Protein AF-A0A949IVZ0-F1 (afdb_monomer)

Solvent-accessible surface area (backbone atoms only — not comparable to full-atom values): 3823 Å² total; per-residue (Å²): 135,56,75,67,58,55,52,53,52,51,51,51,52,51,51,51,52,47,64,64,46,48,63,48,51,53,53,43,48,55,48,46,52,56,46,52,49,51,26,64,75,68,69,52,84,54,72,65,71,59,46,55,61,39,49,53,51,42,56,50,43,43,57,70,76,58,116

Mean predicted aligned error: 5.29 Å

Foldseek 3Di:
DDPVVVVVVVVVVVVVVCVVVVVLVVQLVVLLVVQVVVCVVVVPPDPVSNPVSSVVSSVVSCVVVPD

Secondary structure (DSSP, 8-state):
--HHHHHHHHHHHHHHHHHHHHHHHHHHHHHHHHHHHHHHHHT---HHHHHHHHHHHHHHHHHHH--

Sequence (67 aa):
MNQGQIIDFTREAIMLTLEISTPIMVIGLVVGVIISLLQALTQVQEMTLTFVPKIIAIFGAMFVLFP

Structure (mmCIF, N/CA/C/O backbone):
data_AF-A0A949IVZ0-F1
#
_entry.id   AF-A0A949IVZ0-F1
#
loop_
_atom_site.group_PDB
_atom_site.id
_atom_site.type_symbol
_atom_site.label_atom_id
_atom_site.label_alt_id
_atom_site.label_comp_id
_atom_site.label_asym_id
_atom_site.label_entity_id
_atom_site.label_seq_id
_atom_site.pdbx_PDB_ins_code
_atom_site.Cartn_x
_atom_site.Cartn_y
_atom_site.Cartn_z
_atom_site.occupancy
_atom_site.B_iso_or_equiv
_atom_site.auth_seq_id
_atom_site.auth_comp_id
_atom_site.auth_asym_id
_atom_site.auth_atom_id
_atom_site.pdbx_PDB_model_num
ATOM 1 N N . MET A 1 1 ? 21.979 2.690 -29.105 1.00 59.62 1 MET A N 1
ATOM 2 C CA . MET A 1 1 ? 20.561 2.717 -28.692 1.00 59.62 1 MET A CA 1
ATOM 3 C C . MET A 1 1 ? 19.777 3.326 -29.838 1.00 59.62 1 MET A C 1
ATOM 5 O O . MET A 1 1 ? 19.982 4.494 -30.139 1.00 59.62 1 MET A O 1
ATOM 9 N N . ASN A 1 2 ? 19.005 2.516 -30.558 1.00 86.12 2 ASN A N 1
ATOM 10 C CA . ASN A 1 2 ? 18.165 2.997 -31.658 1.00 86.12 2 ASN A CA 1
ATOM 11 C C . ASN A 1 2 ? 16.890 3.657 -31.093 1.00 86.12 2 ASN A C 1
ATOM 13 O O . ASN A 1 2 ? 16.475 3.308 -29.989 1.00 86.12 2 ASN A O 1
ATOM 17 N N . GLN A 1 3 ? 16.249 4.570 -31.829 1.00 79.25 3 GLN A N 1
ATOM 18 C CA . GLN A 1 3 ? 15.047 5.281 -31.352 1.00 79.25 3 GLN A CA 1
ATOM 19 C C . GLN A 1 3 ? 13.926 4.320 -30.917 1.00 79.25 3 GLN A C 1
ATOM 21 O O . GLN A 1 3 ? 13.307 4.544 -29.881 1.00 79.25 3 GLN A O 1
ATOM 26 N N . GLY A 1 4 ? 13.731 3.208 -31.637 1.00 85.44 4 GLY A N 1
ATOM 27 C CA . GLY A 1 4 ? 12.756 2.175 -31.259 1.00 85.44 4 GLY A CA 1
ATOM 28 C C . GLY A 1 4 ? 13.036 1.542 -29.890 1.00 85.44 4 GLY A C 1
ATOM 29 O O . GLY A 1 4 ? 12.135 1.435 -29.069 1.00 85.44 4 GLY A O 1
ATOM 30 N N . GLN A 1 5 ? 14.304 1.249 -29.582 1.00 88.56 5 GLN A N 1
ATOM 31 C CA . GLN A 1 5 ? 14.689 0.638 -28.302 1.00 88.56 5 GLN A CA 1
ATOM 32 C C . GLN A 1 5 ? 14.445 1.568 -27.104 1.00 88.56 5 GLN A C 1
ATOM 34 O O . GLN A 1 5 ? 14.154 1.097 -26.010 1.00 88.56 5 GLN A O 1
ATOM 39 N N . ILE A 1 6 ? 14.566 2.887 -27.294 1.00 90.62 6 ILE A N 1
ATOM 40 C CA . ILE A 1 6 ? 14.293 3.874 -26.236 1.00 90.62 6 ILE A CA 1
ATOM 41 C C . ILE A 1 6 ? 12.793 3.917 -25.922 1.00 90.62 6 ILE A C 1
ATOM 43 O O . ILE A 1 6 ? 12.408 4.009 -24.755 1.00 90.62 6 ILE A O 1
ATOM 47 N N . ILE A 1 7 ? 11.948 3.836 -26.953 1.00 93.12 7 ILE A N 1
ATOM 48 C CA . ILE A 1 7 ? 10.491 3.813 -26.792 1.00 93.12 7 ILE A CA 1
ATOM 49 C C . ILE A 1 7 ? 10.053 2.532 -26.078 1.00 93.12 7 ILE A C 1
ATOM 51 O O . ILE A 1 7 ? 9.265 2.610 -25.135 1.00 93.12 7 ILE A O 1
ATOM 55 N N . ASP A 1 8 ? 10.594 1.382 -26.474 1.00 93.19 8 ASP A N 1
ATOM 56 C CA . ASP A 1 8 ? 10.266 0.099 -25.848 1.00 93.19 8 ASP A CA 1
ATOM 57 C C . ASP A 1 8 ? 10.696 0.066 -24.376 1.00 93.19 8 ASP A C 1
ATOM 59 O O . ASP A 1 8 ? 9.888 -0.258 -23.507 1.00 93.19 8 ASP A O 1
ATOM 63 N N . PHE A 1 9 ? 11.914 0.526 -24.071 1.00 94.38 9 PHE A N 1
ATOM 64 C CA . PHE A 1 9 ? 12.403 0.636 -22.694 1.00 94.38 9 PHE A CA 1
ATOM 65 C C . PHE A 1 9 ? 11.531 1.563 -21.836 1.00 94.38 9 PHE A C 1
ATOM 67 O O . PHE A 1 9 ? 11.217 1.262 -20.686 1.00 94.38 9 PHE A O 1
ATOM 74 N N . THR A 1 10 ? 11.096 2.692 -22.401 1.00 93.62 10 THR A N 1
ATOM 75 C CA . THR A 1 10 ? 10.224 3.642 -21.696 1.00 93.62 10 THR A CA 1
ATOM 76 C C . THR A 1 10 ? 8.849 3.033 -21.421 1.00 93.62 10 THR A C 1
ATOM 78 O O . THR A 1 10 ? 8.307 3.199 -20.329 1.00 93.62 10 THR A O 1
ATOM 81 N N . ARG A 1 11 ? 8.281 2.301 -22.386 1.00 95.00 11 ARG A N 1
ATOM 82 C CA . ARG A 1 11 ? 7.013 1.581 -22.208 1.00 95.00 11 ARG A CA 1
ATOM 83 C C . ARG A 1 11 ? 7.124 0.552 -21.088 1.00 95.00 11 ARG A C 1
ATOM 85 O O . ARG A 1 11 ? 6.235 0.488 -20.244 1.00 95.00 11 ARG A O 1
ATOM 92 N N . GLU A 1 12 ? 8.196 -0.228 -21.080 1.00 95.25 12 GLU A N 1
ATOM 93 C CA . GLU A 1 12 ? 8.434 -1.255 -20.069 1.00 95.25 12 GLU A CA 1
ATOM 94 C C . GLU A 1 12 ? 8.603 -0.639 -18.674 1.00 95.25 12 GLU A C 1
ATOM 96 O O . GLU A 1 12 ? 7.962 -1.082 -17.725 1.00 95.25 12 GLU A O 1
ATOM 101 N N . ALA A 1 13 ? 9.344 0.467 -18.560 1.00 94.06 13 ALA A N 1
ATOM 102 C CA . ALA A 1 13 ? 9.482 1.208 -17.308 1.00 94.06 13 ALA A CA 1
ATOM 103 C C . ALA A 1 13 ? 8.140 1.750 -16.778 1.00 94.06 13 ALA A C 1
ATOM 105 O O . ALA A 1 13 ? 7.876 1.693 -15.573 1.00 94.06 13 ALA A O 1
ATOM 106 N N . ILE A 1 14 ? 7.270 2.257 -17.661 1.00 95.56 14 ILE A N 1
ATOM 107 C CA . ILE A 1 14 ? 5.927 2.723 -17.281 1.00 95.56 14 ILE A CA 1
ATOM 108 C C . ILE A 1 14 ? 5.071 1.550 -16.804 1.00 95.56 14 ILE A C 1
ATOM 110 O O . ILE A 1 14 ? 4.439 1.661 -15.755 1.00 95.56 14 ILE A O 1
ATOM 114 N N . MET A 1 15 ? 5.061 0.432 -17.536 1.00 95.62 15 MET A N 1
ATOM 115 C CA . MET A 1 15 ? 4.281 -0.744 -17.138 1.00 95.62 15 MET A CA 1
ATOM 116 C C . MET A 1 15 ? 4.754 -1.303 -15.801 1.00 95.62 15 MET A C 1
ATOM 118 O O . MET A 1 15 ? 3.925 -1.537 -14.928 1.00 95.62 15 MET A O 1
ATOM 122 N N . LEU A 1 16 ? 6.067 -1.398 -15.589 1.00 93.62 16 LEU A N 1
ATOM 123 C CA . LEU A 1 16 ? 6.634 -1.817 -14.312 1.00 93.62 16 LEU A CA 1
ATOM 124 C C . LEU A 1 16 ? 6.206 -0.879 -13.174 1.00 93.62 16 LEU A C 1
ATOM 126 O O . LEU A 1 16 ? 5.778 -1.325 -12.115 1.00 93.62 16 LEU A O 1
ATOM 130 N N . THR A 1 17 ? 6.256 0.436 -13.396 1.00 92.00 17 THR A N 1
ATOM 131 C CA . THR A 1 17 ? 5.817 1.421 -12.393 1.00 92.00 17 THR A CA 1
ATOM 132 C C . THR A 1 17 ? 4.328 1.272 -12.067 1.00 92.00 17 THR A C 1
ATOM 134 O O . THR A 1 17 ? 3.928 1.376 -10.904 1.00 92.00 17 THR A O 1
ATOM 137 N N . LEU A 1 18 ? 3.491 1.012 -13.074 1.00 93.50 18 LEU A N 1
ATOM 138 C CA . LEU A 1 18 ? 2.064 0.759 -12.884 1.00 93.50 18 LEU A CA 1
ATOM 139 C C . LEU A 1 18 ? 1.826 -0.530 -12.096 1.00 93.50 18 LEU A C 1
ATOM 141 O O . LEU A 1 18 ? 1.061 -0.509 -11.135 1.00 93.50 18 LEU A O 1
ATOM 145 N N . GLU A 1 19 ? 2.501 -1.624 -12.437 1.00 91.25 19 GLU A N 1
ATOM 146 C CA . GLU A 1 19 ? 2.389 -2.897 -11.717 1.00 91.25 19 GLU A CA 1
ATOM 147 C C . GLU A 1 19 ? 2.786 -2.762 -10.245 1.00 91.25 19 GLU A C 1
ATOM 149 O O 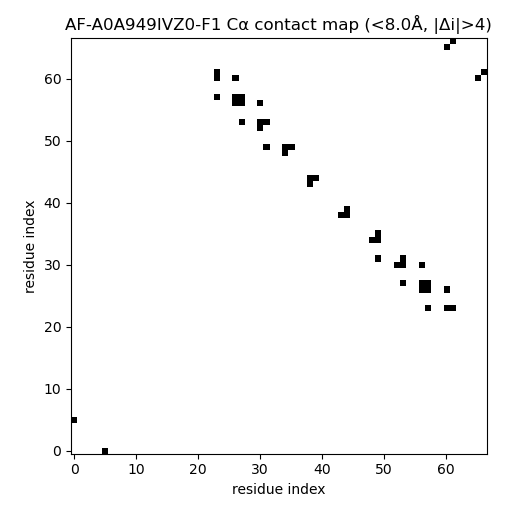. GLU A 1 19 ? 2.093 -3.277 -9.370 1.00 91.25 19 GLU A O 1
ATOM 154 N N . ILE A 1 20 ? 3.840 -1.996 -9.959 1.00 90.81 20 ILE A N 1
ATOM 155 C CA . ILE A 1 20 ? 4.320 -1.744 -8.597 1.00 90.81 20 ILE A CA 1
ATOM 156 C C . ILE A 1 20 ? 3.334 -0.869 -7.804 1.00 90.81 20 ILE A C 1
ATOM 158 O O . ILE A 1 20 ? 3.023 -1.145 -6.644 1.00 90.81 20 ILE A O 1
ATOM 162 N N . SER A 1 21 ? 2.829 0.205 -8.416 1.00 90.56 21 SER A N 1
ATOM 163 C CA . SER A 1 21 ? 1.984 1.195 -7.730 1.00 90.56 21 SER A CA 1
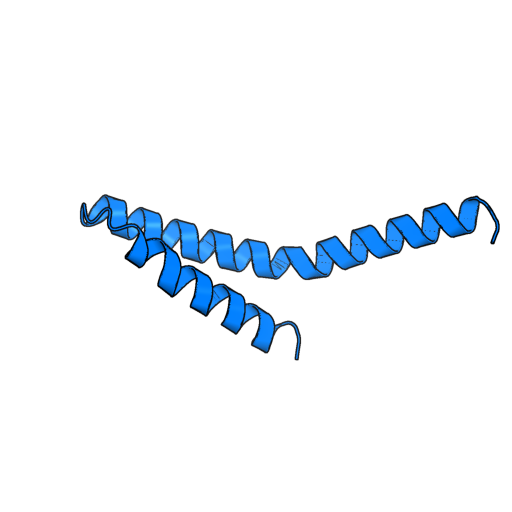ATOM 164 C C . SER A 1 21 ? 0.529 0.755 -7.558 1.00 90.56 21 SER A C 1
ATOM 166 O O . SER A 1 21 ? -0.101 1.110 -6.559 1.00 90.56 21 SER A O 1
ATOM 168 N N . THR A 1 22 ? -0.005 -0.046 -8.484 1.00 92.25 22 THR A N 1
ATOM 169 C CA . THR A 1 22 ? -1.407 -0.492 -8.485 1.00 92.25 22 THR A CA 1
ATOM 170 C C . THR A 1 22 ? -1.839 -1.159 -7.172 1.00 92.25 22 THR A C 1
ATOM 172 O O . THR A 1 22 ? -2.810 -0.691 -6.572 1.00 92.25 22 THR A O 1
ATOM 175 N N . PRO A 1 23 ? -1.166 -2.209 -6.662 1.00 90.88 23 PRO A N 1
ATOM 176 C CA . PRO A 1 23 ? -1.630 -2.901 -5.462 1.00 90.88 23 PRO A CA 1
ATOM 177 C C . PRO A 1 23 ? -1.537 -2.019 -4.207 1.00 90.88 23 PRO A C 1
ATOM 179 O O . PRO A 1 23 ? -2.444 -2.044 -3.373 1.00 90.88 23 PRO A O 1
ATOM 182 N N . ILE A 1 24 ? -0.510 -1.167 -4.104 1.00 91.12 24 ILE A N 1
ATOM 183 C CA . ILE A 1 24 ? -0.375 -0.201 -3.002 1.00 91.12 24 ILE A CA 1
ATOM 184 C C . ILE A 1 24 ? -1.516 0.824 -3.049 1.00 91.12 24 ILE A C 1
ATOM 186 O O . ILE A 1 24 ? -2.133 1.113 -2.019 1.00 91.12 24 ILE A O 1
ATOM 190 N N . MET A 1 25 ? -1.833 1.353 -4.236 1.00 91.88 25 MET A N 1
ATOM 191 C CA . MET A 1 25 ? -2.939 2.296 -4.415 1.00 91.88 25 MET A CA 1
ATOM 192 C C . MET A 1 25 ? -4.279 1.679 -4.022 1.00 91.88 25 MET A C 1
ATOM 194 O O . MET A 1 25 ? -5.047 2.323 -3.310 1.00 91.88 25 MET A O 1
ATOM 198 N N . VAL A 1 26 ? -4.558 0.438 -4.432 1.00 93.44 26 VAL A N 1
ATOM 199 C CA . VAL A 1 26 ? -5.807 -0.257 -4.080 1.00 93.44 26 VAL A CA 1
ATOM 200 C C . VAL A 1 26 ? -5.947 -0.391 -2.564 1.00 93.44 26 VAL A C 1
ATOM 202 O O . VAL A 1 26 ? -7.000 -0.063 -2.017 1.00 93.44 26 VAL A O 1
ATOM 205 N N . ILE A 1 27 ? -4.885 -0.788 -1.863 1.00 93.19 27 ILE A N 1
ATOM 206 C CA . ILE A 1 27 ? -4.906 -0.917 -0.399 1.00 93.19 27 ILE A CA 1
ATOM 207 C C . ILE A 1 27 ? -5.131 0.447 0.266 1.00 93.19 27 ILE A C 1
ATOM 209 O O . ILE A 1 27 ? -5.997 0.582 1.133 1.00 93.19 27 ILE A O 1
ATOM 213 N N . GLY A 1 28 ? -4.406 1.481 -0.172 1.00 92.06 28 GLY A N 1
ATOM 214 C CA . GLY A 1 28 ? -4.559 2.841 0.348 1.00 92.06 28 GLY A CA 1
ATOM 215 C C . GLY A 1 28 ? -5.961 3.421 0.124 1.00 92.06 28 GLY A C 1
ATOM 216 O O . GLY A 1 28 ? -6.480 4.129 0.993 1.00 92.06 28 GLY A O 1
ATOM 217 N N . LEU A 1 29 ? -6.591 3.096 -1.010 1.00 92.69 29 LEU A N 1
ATOM 218 C CA . LEU A 1 29 ? -7.968 3.472 -1.326 1.00 92.69 29 LEU A CA 1
ATOM 219 C C . LEU A 1 29 ? -8.969 2.750 -0.425 1.00 92.69 29 LEU A C 1
ATOM 221 O O . LEU A 1 29 ? -9.792 3.415 0.197 1.00 92.69 29 LEU A O 1
ATOM 225 N N . VAL A 1 30 ? -8.878 1.422 -0.302 1.00 94.69 30 VAL A N 1
ATOM 226 C CA . VAL A 1 30 ? -9.789 0.624 0.538 1.00 94.69 30 VAL A CA 1
ATOM 227 C C . VAL A 1 30 ? -9.747 1.103 1.987 1.00 94.69 30 VAL A C 1
ATOM 229 O O . VAL A 1 30 ? -10.787 1.406 2.569 1.00 94.69 30 VAL A O 1
ATOM 232 N N . VAL A 1 31 ? -8.550 1.257 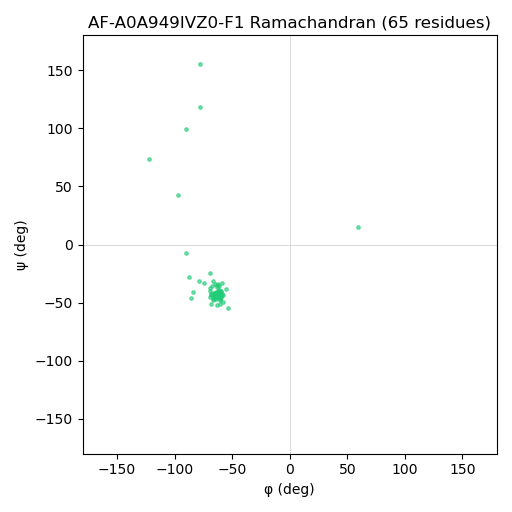2.557 1.00 93.62 31 VAL A N 1
ATOM 233 C CA . VAL A 1 31 ? -8.392 1.751 3.932 1.00 93.62 31 VAL A CA 1
ATOM 234 C C . VAL A 1 31 ? -8.882 3.190 4.055 1.00 93.62 31 VAL A C 1
ATOM 236 O O . VAL A 1 31 ? -9.589 3.517 5.005 1.00 93.62 31 VAL A O 1
ATOM 239 N N . GLY A 1 32 ? -8.574 4.047 3.079 1.00 91.19 32 GLY A N 1
ATOM 240 C CA . GLY A 1 32 ? -9.055 5.426 3.057 1.00 91.19 32 GLY A CA 1
ATOM 241 C C . GLY A 1 32 ? -10.581 5.531 3.076 1.00 91.19 32 GLY A C 1
ATOM 242 O O . GLY A 1 32 ? -11.111 6.341 3.830 1.00 91.19 32 GLY A O 1
ATOM 243 N N . VAL A 1 33 ? -11.271 4.699 2.292 1.00 92.81 33 VAL A N 1
ATOM 244 C CA . VAL A 1 33 ? -12.739 4.655 2.218 1.00 92.81 33 VAL A CA 1
ATOM 245 C C . VAL A 1 33 ? -13.349 4.118 3.509 1.00 92.81 33 VAL A C 1
ATOM 247 O O . VAL A 1 33 ? -14.315 4.684 4.012 1.00 92.81 33 VAL A O 1
ATOM 250 N N . ILE A 1 34 ? -12.785 3.050 4.077 1.00 93.38 34 ILE A N 1
ATOM 251 C CA . ILE A 1 34 ? -13.277 2.489 5.343 1.00 93.38 34 ILE A CA 1
ATOM 252 C C . ILE A 1 34 ? -13.172 3.535 6.456 1.00 93.38 34 ILE A C 1
ATOM 254 O O . ILE A 1 34 ? -14.137 3.764 7.183 1.00 93.38 34 ILE A O 1
ATOM 258 N N . ILE A 1 35 ? -12.023 4.205 6.572 1.00 91.62 35 ILE A N 1
ATOM 259 C CA . ILE A 1 35 ? -11.813 5.208 7.616 1.00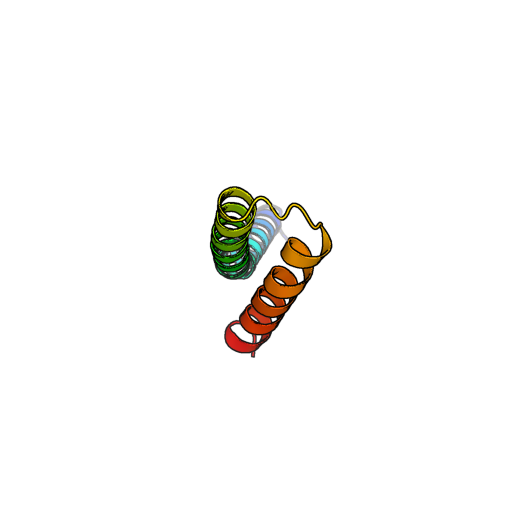 91.62 35 ILE A CA 1
ATOM 260 C C . ILE A 1 35 ? -12.683 6.445 7.381 1.00 91.62 35 ILE A C 1
ATOM 262 O O . ILE A 1 35 ? -13.290 6.924 8.334 1.00 91.62 35 ILE A O 1
ATOM 266 N N . SER A 1 36 ? -12.811 6.942 6.145 1.00 89.81 36 SER A N 1
ATOM 267 C CA . SER A 1 36 ? -13.672 8.102 5.870 1.00 89.81 36 SER A CA 1
ATOM 268 C C . SER A 1 36 ? -15.145 7.813 6.164 1.00 89.81 36 SER A C 1
ATOM 270 O O . SER A 1 36 ? -15.850 8.680 6.680 1.00 89.81 36 SER A O 1
ATOM 272 N N . LEU A 1 37 ? -15.602 6.581 5.921 1.00 92.38 37 LEU A N 1
ATOM 273 C CA . LEU A 1 37 ? -16.945 6.146 6.288 1.00 92.38 37 LEU A CA 1
ATOM 274 C C . LEU A 1 37 ? -17.123 6.104 7.810 1.00 92.38 37 LEU A C 1
ATOM 276 O O . LEU A 1 37 ? -18.109 6.626 8.322 1.00 92.38 37 LEU A O 1
ATOM 280 N N . LEU A 1 38 ? -16.164 5.538 8.549 1.00 90.62 38 LEU A N 1
ATOM 281 C CA . LEU A 1 38 ? -16.209 5.515 10.015 1.00 90.62 38 LEU A CA 1
ATOM 282 C C . LEU A 1 38 ? -16.205 6.927 10.609 1.00 90.62 38 LEU A C 1
ATOM 284 O O . LEU A 1 38 ? -16.949 7.194 11.552 1.00 90.62 38 LEU A O 1
ATOM 288 N N . GLN A 1 39 ? -15.428 7.846 10.038 1.00 88.25 39 GLN A N 1
ATOM 289 C CA . GLN A 1 39 ? -15.417 9.251 10.446 1.00 88.25 39 GLN A CA 1
ATOM 290 C C . GLN A 1 39 ? -16.753 9.943 10.187 1.00 88.25 39 GLN A C 1
ATOM 292 O O . GLN A 1 39 ? -17.245 10.666 11.051 1.00 88.25 39 GLN A O 1
ATOM 297 N N . ALA A 1 40 ? -17.374 9.685 9.035 1.00 89.94 40 ALA A N 1
ATOM 298 C CA . ALA A 1 40 ? -18.693 10.221 8.720 1.00 89.94 40 ALA A CA 1
ATOM 299 C C . ALA A 1 40 ? -19.776 9.677 9.668 1.00 89.94 40 ALA A C 1
ATOM 301 O O . ALA A 1 40 ? -20.604 10.443 10.156 1.00 89.94 40 ALA A O 1
ATOM 302 N N . LEU A 1 41 ? -19.748 8.373 9.968 1.00 92.94 41 LEU A N 1
ATOM 303 C CA . LEU A 1 41 ? -20.725 7.713 10.843 1.00 92.94 41 LEU A CA 1
ATOM 304 C C . LEU A 1 41 ? -20.591 8.130 12.312 1.00 92.94 41 LEU A C 1
ATOM 306 O O . LEU A 1 41 ? -21.595 8.266 13.00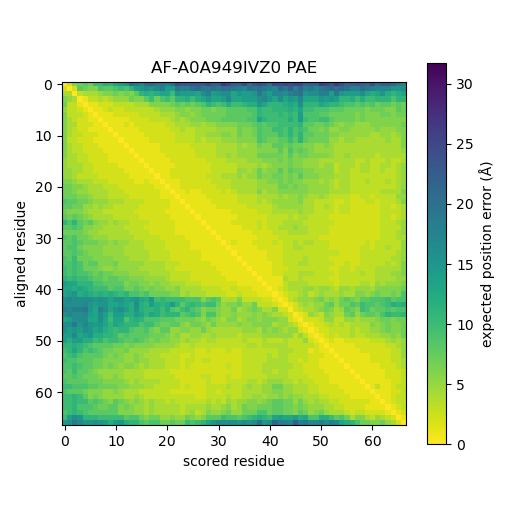5 1.00 92.94 41 LEU A O 1
ATOM 310 N N . THR A 1 42 ? -19.363 8.330 12.792 1.00 92.56 42 THR A N 1
ATOM 311 C CA . THR A 1 42 ? -19.088 8.719 14.188 1.00 92.56 42 THR A CA 1
ATOM 312 C C . THR A 1 42 ? -19.057 10.230 14.402 1.00 92.56 42 THR A C 1
ATOM 314 O O . THR A 1 42 ? -18.971 10.676 15.541 1.00 92.56 42 THR A O 1
ATOM 317 N N . GLN A 1 43 ? -19.126 11.017 13.322 1.00 88.69 43 GLN A N 1
ATOM 318 C CA . GLN A 1 43 ? -18.961 12.476 13.315 1.00 88.69 43 GLN A CA 1
ATOM 319 C C . GLN A 1 43 ? -17.596 12.960 13.845 1.00 88.69 43 GLN A C 1
ATOM 321 O O . GLN A 1 43 ? -17.418 14.150 14.105 1.00 88.69 43 GLN A O 1
ATOM 326 N N . VAL A 1 44 ? -16.607 12.068 13.963 1.00 84.88 44 VAL A N 1
ATOM 327 C CA . VAL A 1 44 ? -15.250 12.404 14.409 1.00 84.88 44 VAL A CA 1
ATOM 328 C C . VAL A 1 44 ? -14.400 12.767 13.192 1.00 84.88 44 VAL A C 1
ATOM 330 O O . VAL A 1 44 ? -13.894 11.896 12.487 1.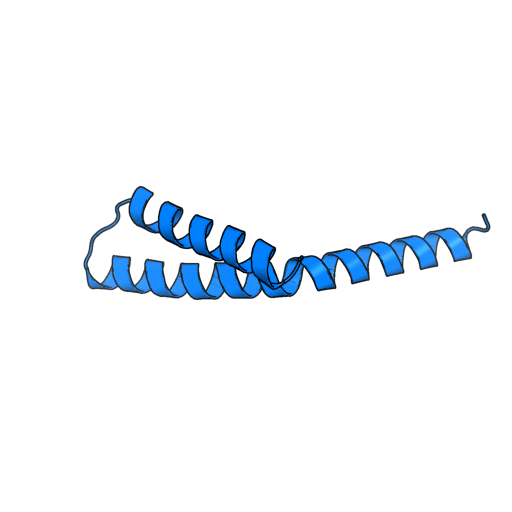00 84.88 44 VAL A O 1
ATOM 333 N N . GLN A 1 45 ? -14.228 14.067 12.942 1.00 80.31 45 GLN A N 1
ATOM 334 C CA . GLN A 1 45 ? -13.443 14.604 11.819 1.00 80.31 45 GLN A CA 1
ATOM 335 C C . GLN A 1 45 ? -12.017 14.992 12.238 1.00 80.31 45 GLN A C 1
ATOM 337 O O . GLN A 1 45 ? -11.489 16.034 11.858 1.00 80.31 45 GLN A O 1
ATOM 342 N N . GLU A 1 46 ? -11.379 14.142 13.039 1.00 85.00 46 GLU A N 1
ATOM 343 C CA . GLU A 1 46 ? -9.994 14.347 13.455 1.00 85.00 46 GLU A CA 1
ATOM 344 C C . GLU A 1 46 ? -9.042 13.947 12.323 1.00 85.00 46 GLU A C 1
ATOM 346 O O . GLU A 1 46 ? -8.988 12.782 11.907 1.00 85.00 46 GLU A O 1
ATOM 351 N N . MET A 1 47 ? -8.253 14.904 11.826 1.00 74.88 47 MET A N 1
ATOM 352 C CA . MET A 1 47 ? -7.337 14.659 10.705 1.00 74.88 47 MET A CA 1
ATOM 353 C C . MET A 1 47 ? -6.324 13.545 11.009 1.00 74.88 47 MET A C 1
ATOM 355 O O . MET A 1 47 ? -5.975 12.763 10.122 1.00 74.88 47 MET A O 1
ATOM 359 N N . THR A 1 48 ? -5.901 13.401 12.265 1.00 80.81 48 THR A N 1
ATOM 360 C CA . THR A 1 48 ? -4.938 12.378 12.705 1.00 80.81 48 THR A CA 1
ATOM 361 C C . THR A 1 48 ? -5.471 10.949 12.560 1.00 80.81 48 THR A C 1
ATOM 363 O O . THR A 1 48 ? -4.709 10.053 12.189 1.00 80.81 48 THR A O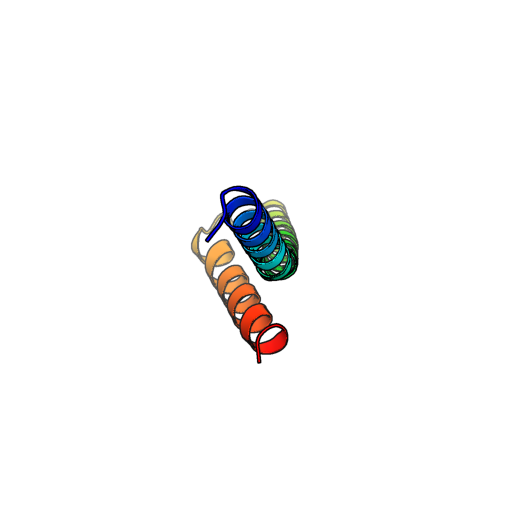 1
ATOM 366 N N . LEU A 1 49 ? -6.778 10.732 12.757 1.00 80.31 49 LEU A N 1
ATOM 367 C CA . LEU A 1 49 ? -7.415 9.416 12.623 1.00 80.31 49 LEU A CA 1
ATOM 368 C C . LEU A 1 49 ? -7.470 8.920 11.174 1.00 80.31 49 LEU A C 1
ATOM 370 O O . LEU A 1 49 ? -7.485 7.712 10.960 1.00 80.31 49 LEU A O 1
ATOM 374 N N . THR A 1 50 ? -7.444 9.810 10.174 1.00 81.12 50 THR A N 1
ATOM 375 C CA . THR A 1 50 ? -7.295 9.377 8.768 1.00 81.12 50 THR A CA 1
ATOM 376 C C . THR A 1 50 ? -5.877 8.935 8.439 1.00 81.12 50 THR A C 1
ATOM 378 O O . THR A 1 50 ? -5.667 8.066 7.591 1.00 81.12 50 THR A O 1
ATOM 381 N N . PHE A 1 51 ? -4.898 9.571 9.077 1.00 84.56 51 PHE A N 1
ATOM 382 C CA . PHE A 1 51 ? -3.519 9.552 8.621 1.00 84.56 51 PHE A CA 1
ATOM 383 C C . PHE A 1 51 ? -2.777 8.322 9.143 1.00 84.56 51 PHE A C 1
ATOM 385 O O . PHE A 1 51 ? -2.137 7.610 8.370 1.00 84.56 51 PHE A O 1
ATOM 392 N N . VAL A 1 52 ? -2.923 8.021 10.437 1.00 91.50 52 VAL A N 1
ATOM 393 C CA . VAL A 1 52 ? -2.199 6.919 11.091 1.00 91.50 52 VAL A CA 1
ATOM 394 C C . VAL A 1 52 ? -2.571 5.544 10.511 1.00 91.50 52 VAL A C 1
ATOM 396 O O . VAL A 1 52 ? -1.660 4.831 10.084 1.00 91.50 52 VAL A O 1
ATOM 399 N N . PRO A 1 53 ? -3.860 5.154 10.400 1.00 88.44 53 PRO A N 1
ATOM 400 C CA . PRO A 1 53 ? -4.218 3.844 9.853 1.00 88.44 53 PRO A CA 1
ATOM 401 C C . PRO A 1 53 ? -3.802 3.685 8.386 1.00 88.44 53 PRO A C 1
ATOM 403 O O . PRO A 1 53 ? -3.353 2.614 7.981 1.00 88.44 53 PRO A O 1
ATOM 406 N N . LYS A 1 54 ? -3.901 4.762 7.592 1.00 88.81 54 LYS A N 1
ATOM 407 C CA . LYS A 1 54 ? -3.504 4.759 6.178 1.00 88.81 54 LYS A CA 1
ATOM 408 C C . LYS A 1 54 ? -1.998 4.536 6.012 1.00 88.81 54 LYS A C 1
ATOM 410 O O . LYS A 1 54 ? -1.605 3.746 5.159 1.00 88.81 54 LYS A O 1
ATOM 415 N N . ILE A 1 55 ? -1.167 5.177 6.837 1.00 90.62 55 ILE A N 1
ATOM 416 C CA . ILE A 1 55 ? 0.288 4.964 6.840 1.00 90.62 55 ILE A CA 1
ATOM 417 C C . ILE A 1 55 ? 0.619 3.508 7.154 1.00 90.62 55 ILE A C 1
ATOM 419 O O . ILE A 1 55 ? 1.344 2.875 6.391 1.00 90.62 55 ILE A O 1
ATOM 423 N N . ILE A 1 56 ? 0.060 2.959 8.234 1.00 93.69 56 ILE A N 1
ATOM 424 C CA . ILE A 1 56 ? 0.336 1.576 8.650 1.00 93.69 56 ILE A CA 1
ATOM 425 C C . ILE A 1 56 ? -0.039 0.593 7.536 1.00 93.69 56 ILE A C 1
ATOM 427 O O . ILE A 1 56 ? 0.730 -0.318 7.239 1.00 93.69 56 ILE A O 1
ATOM 431 N N . ALA A 1 57 ? -1.180 0.806 6.877 1.00 92.81 57 ALA A N 1
ATOM 432 C CA . ALA A 1 57 ? -1.611 -0.028 5.763 1.00 92.81 57 ALA A CA 1
ATOM 433 C C . ALA A 1 57 ? -0.661 0.040 4.559 1.00 92.81 57 ALA A C 1
ATOM 435 O O . ALA A 1 57 ? -0.346 -0.998 3.985 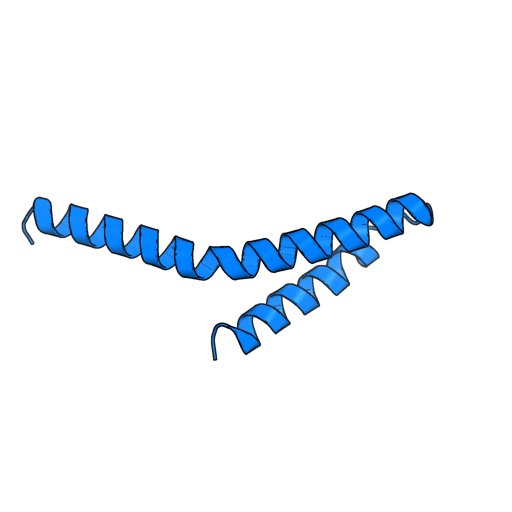1.00 92.81 57 ALA A O 1
ATOM 436 N N . ILE A 1 58 ? -0.179 1.233 4.187 1.00 90.94 58 ILE A N 1
ATOM 437 C CA . ILE A 1 58 ? 0.765 1.401 3.071 1.00 90.94 58 ILE A CA 1
ATOM 438 C C . ILE A 1 58 ? 2.111 0.747 3.395 1.00 90.94 58 ILE A C 1
ATOM 440 O O . ILE A 1 58 ? 2.622 -0.017 2.582 1.00 90.94 58 ILE A O 1
ATOM 444 N N . PHE A 1 59 ? 2.669 0.988 4.584 1.00 91.75 59 PHE A N 1
ATOM 445 C CA . PHE A 1 59 ? 3.935 0.372 4.993 1.00 91.75 59 PHE A CA 1
ATOM 446 C C . PHE A 1 59 ? 3.823 -1.153 5.111 1.00 91.75 59 PHE A C 1
ATOM 448 O O . PHE A 1 59 ? 4.716 -1.868 4.662 1.00 91.75 59 PHE A O 1
ATOM 455 N N . GLY A 1 60 ? 2.712 -1.659 5.653 1.00 92.56 60 GLY A N 1
ATOM 456 C CA . GLY A 1 60 ? 2.431 -3.093 5.699 1.00 92.56 60 GLY A CA 1
ATOM 457 C C . GLY A 1 60 ? 2.289 -3.703 4.304 1.00 92.56 60 GLY A C 1
ATOM 458 O O . GLY A 1 60 ? 2.860 -4.755 4.034 1.00 92.56 60 GLY A O 1
ATOM 459 N N . ALA A 1 61 ? 1.592 -3.021 3.391 1.00 91.12 61 ALA A N 1
ATOM 460 C CA . ALA A 1 61 ? 1.474 -3.440 1.998 1.00 91.12 61 ALA A CA 1
ATOM 461 C C . ALA A 1 61 ? 2.835 -3.500 1.303 1.00 91.12 61 ALA A C 1
ATOM 463 O O . ALA A 1 61 ? 3.116 -4.473 0.612 1.00 91.12 61 ALA A O 1
ATOM 464 N N . MET A 1 62 ? 3.688 -2.495 1.517 1.00 90.12 62 MET A N 1
ATOM 465 C CA . MET A 1 62 ? 5.045 -2.492 0.976 1.00 90.12 62 MET A CA 1
ATOM 466 C C . MET A 1 62 ? 5.854 -3.680 1.492 1.00 90.12 62 MET A C 1
ATOM 468 O O . MET A 1 62 ? 6.435 -4.390 0.687 1.00 90.12 62 MET A O 1
ATOM 472 N N . PHE A 1 63 ? 5.829 -3.947 2.799 1.00 91.00 63 PHE A N 1
ATOM 473 C CA . PHE A 1 63 ? 6.560 -5.069 3.392 1.00 91.00 63 PHE A CA 1
ATO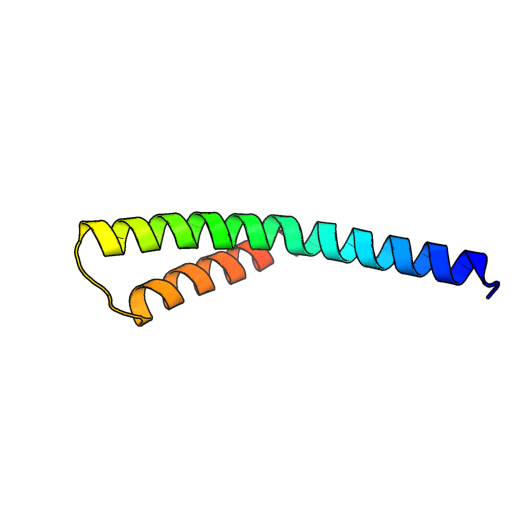M 474 C C . PHE A 1 63 ? 6.101 -6.442 2.871 1.00 91.00 63 PHE A C 1
ATOM 476 O O . PHE A 1 63 ? 6.904 -7.360 2.753 1.00 91.00 63 PHE A O 1
ATOM 483 N N . VAL A 1 64 ? 4.809 -6.600 2.568 1.00 88.69 64 VAL A N 1
ATOM 484 C CA . VAL A 1 64 ? 4.249 -7.874 2.087 1.00 88.69 64 VAL A CA 1
ATOM 485 C C . VAL A 1 64 ? 4.430 -8.057 0.578 1.00 88.69 64 VAL A C 1
ATOM 487 O O . VAL A 1 64 ? 4.699 -9.167 0.126 1.00 88.69 64 VAL A O 1
ATOM 490 N N . LEU A 1 65 ? 4.238 -6.995 -0.209 1.00 86.50 65 LEU A N 1
ATOM 491 C CA . LEU A 1 65 ? 4.260 -7.053 -1.676 1.00 86.50 65 LEU A CA 1
ATOM 492 C C . LEU A 1 65 ? 5.664 -6.878 -2.263 1.00 86.50 65 LEU A C 1
ATOM 494 O O . LEU A 1 65 ? 5.930 -7.395 -3.344 1.00 86.50 65 LEU A O 1
ATOM 498 N N . PHE A 1 66 ? 6.544 -6.163 -1.561 1.00 82.31 66 PHE A N 1
ATOM 499 C CA . PHE A 1 66 ? 7.929 -5.900 -1.949 1.00 82.31 66 PHE A CA 1
ATOM 500 C C . PHE A 1 66 ? 8.870 -6.420 -0.850 1.00 82.31 66 PHE A C 1
ATOM 502 O O . PHE A 1 66 ? 9.374 -5.610 -0.067 1.00 82.31 66 PHE A O 1
ATOM 509 N N . PRO A 1 67 ? 9.048 -7.754 -0.739 1.00 67.38 67 PRO A N 1
ATOM 510 C CA . PRO A 1 67 ? 9.986 -8.350 0.210 1.00 67.38 67 PRO A CA 1
ATOM 511 C C . PRO A 1 67 ? 11.446 -7.981 -0.086 1.00 67.38 67 PRO A C 1
ATOM 513 O O . PRO A 1 67 ? 11.793 -7.791 -1.277 1.00 67.38 67 PRO A O 1
#

Nearest PDB structures (foldseek):
  6pep-assembly1_8  TM=8.879E-01  e=5.648E-02  Salmonella enterica subsp. enterica serovar Typhimurium str. LT2
  6s3s-assembly1_H  TM=8.830E-01  e=4.954E-02  Vibrio mimicus CAIM 602
  8axk-assembly1_G  TM=9.246E-01  e=1.414E-01  Shigella flexneri

Radius of gyration: 17.7 Å; Cα contacts (8 Å, |Δi|>4): 23; chains: 1; bounding box: 41×23×46 Å

pLDDT: mean 89.27, std 6.31, range [59.62, 95.62]